Protein AF-A0A9D4QLU7-F1 (afdb_monomer)

Secondary structure (DSSP, 8-state):
--HHHHHHHTT--HHHHHHHHHTT--TTTTTT--HHHHHHHT---HHHHHHHHHHHHHHHH-TTTTSS-TTGGGG------HHHHHHHHHTT--HHHHHHHTTS-HHHHHHHHHHS-HHHHHHTT--

Solvent-accessible surface area (backbone atoms only — not comparable to full-atom values): 7749 Å² total; per-residue (Å²): 132,61,51,60,63,56,38,57,74,70,66,54,55,66,75,37,50,51,41,37,61,73,71,63,57,49,50,82,53,52,76,74,55,52,72,66,57,34,42,75,45,66,53,76,51,65,68,58,55,52,49,52,37,51,56,33,51,45,43,74,76,41,83,80,62,78,76,85,53,88,68,58,72,79,61,76,65,77,86,72,57,67,67,59,55,51,50,42,49,73,72,66,47,50,69,66,57,48,15,61,77,68,75,46,53,55,69,57,49,53,58,50,45,68,71,70,41,74,68,58,58,55,58,64,78,76,112

pLDDT: mean 77.99, std 15.37, range [42.88, 94.0]

Structure (mmCIF, N/CA/C/O backbone):
data_AF-A0A9D4QLU7-F1
#
_entry.id   AF-A0A9D4QLU7-F1
#
loop_
_atom_site.group_PDB
_atom_site.id
_atom_site.type_symbol
_atom_site.label_atom_id
_atom_site.label_alt_id
_atom_site.label_comp_id
_atom_site.label_asym_id
_atom_site.label_entity_id
_a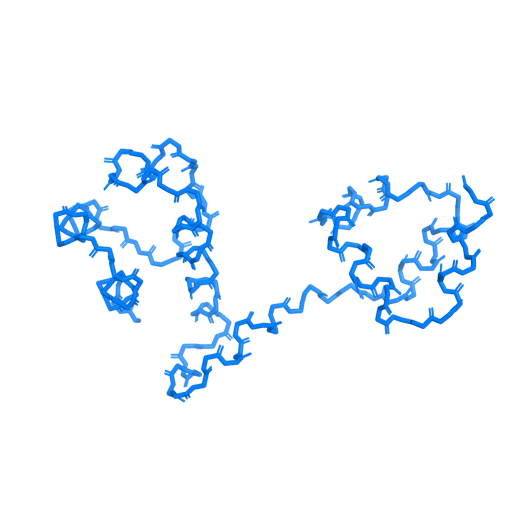tom_site.label_seq_id
_atom_site.pdbx_PDB_ins_code
_atom_site.Cartn_x
_atom_site.Cartn_y
_atom_site.Cartn_z
_atom_site.occupancy
_atom_site.B_iso_or_equiv
_atom_site.auth_seq_id
_atom_site.auth_comp_id
_atom_site.auth_asym_id
_atom_site.auth_atom_id
_atom_site.pdbx_PDB_model_num
ATOM 1 N N . MET A 1 1 ? -1.454 -9.807 13.477 1.00 59.53 1 MET A N 1
ATOM 2 C CA . MET A 1 1 ? -1.268 -8.443 14.002 1.00 59.53 1 MET A CA 1
ATOM 3 C C . MET A 1 1 ? -2.628 -7.798 13.971 1.00 59.53 1 MET A C 1
ATOM 5 O O . MET A 1 1 ? -3.316 -7.949 12.968 1.00 59.53 1 MET A O 1
ATOM 9 N N . ASP A 1 2 ? -3.029 -7.210 15.089 1.00 76.56 2 ASP A N 1
ATOM 10 C CA . ASP A 1 2 ? -4.326 -6.558 15.232 1.00 76.56 2 ASP A CA 1
ATOM 11 C C . ASP A 1 2 ? -4.357 -5.293 14.364 1.00 76.56 2 ASP A C 1
ATOM 13 O O . ASP A 1 2 ? -3.374 -4.544 14.360 1.00 76.56 2 ASP A O 1
ATOM 17 N N . MET A 1 3 ? -5.433 -5.072 13.602 1.00 87.62 3 MET A N 1
ATOM 18 C CA . MET A 1 3 ? -5.572 -3.842 12.807 1.00 87.62 3 MET A CA 1
ATOM 19 C C . MET A 1 3 ? -5.496 -2.608 13.691 1.00 87.62 3 MET A C 1
ATOM 21 O O . MET A 1 3 ? -4.927 -1.597 13.282 1.00 87.62 3 MET A O 1
ATOM 25 N N . ASP A 1 4 ? -5.976 -2.731 14.922 1.00 86.06 4 ASP A N 1
ATOM 26 C CA . ASP A 1 4 ? -5.912 -1.682 15.926 1.00 86.06 4 ASP A CA 1
ATOM 27 C C . ASP A 1 4 ? -4.477 -1.222 16.165 1.00 86.06 4 ASP A C 1
ATOM 29 O O . ASP A 1 4 ? -4.192 -0.032 16.119 1.00 86.06 4 ASP A O 1
ATOM 33 N N . LEU A 1 5 ? -3.535 -2.159 16.288 1.00 84.06 5 LEU A N 1
ATOM 34 C CA . LEU A 1 5 ? -2.137 -1.844 16.573 1.00 84.06 5 LEU A CA 1
ATOM 35 C C . LEU A 1 5 ? -1.442 -1.141 15.395 1.00 84.06 5 LEU A C 1
ATOM 37 O O . LEU A 1 5 ? -0.526 -0.340 15.594 1.00 84.06 5 LEU A O 1
ATOM 41 N N . ILE A 1 6 ? -1.861 -1.429 14.158 1.00 86.81 6 ILE A N 1
ATOM 42 C CA . ILE A 1 6 ? -1.388 -0.709 12.965 1.00 86.81 6 ILE A CA 1
ATOM 43 C C . ILE A 1 6 ? -1.953 0.718 12.965 1.00 86.81 6 ILE A C 1
ATOM 45 O O . ILE A 1 6 ? -1.213 1.674 12.728 1.00 86.81 6 ILE A O 1
ATOM 49 N N . LEU A 1 7 ? -3.246 0.871 13.250 1.00 89.38 7 LEU A N 1
ATOM 50 C CA . LEU A 1 7 ? -3.933 2.162 13.246 1.00 89.38 7 LEU A CA 1
ATOM 51 C C . LEU A 1 7 ? -3.452 3.081 14.383 1.00 89.38 7 LEU A C 1
ATOM 53 O O . LEU A 1 7 ? -3.172 4.254 14.131 1.00 89.38 7 LEU A O 1
ATOM 57 N N . GLU A 1 8 ? -3.258 2.545 15.590 1.00 87.50 8 GLU A N 1
ATOM 58 C CA . GLU A 1 8 ? -2.689 3.251 16.747 1.00 87.50 8 GLU A CA 1
ATOM 59 C C . GLU A 1 8 ? -1.292 3.801 16.433 1.00 87.50 8 GLU A C 1
ATOM 61 O O . GLU A 1 8 ? -1.001 4.971 16.682 1.00 87.50 8 GLU A O 1
ATOM 66 N N . ARG A 1 9 ? -0.425 2.991 15.809 1.00 83.44 9 ARG A N 1
ATOM 67 C CA . ARG A 1 9 ? 0.927 3.419 15.400 1.00 83.44 9 ARG A CA 1
ATOM 68 C C . ARG A 1 9 ? 0.918 4.525 14.356 1.00 83.44 9 ARG A C 1
ATOM 70 O O . ARG A 1 9 ? 1.826 5.354 14.332 1.00 83.44 9 ARG A O 1
ATOM 77 N N . LEU A 1 10 ? -0.078 4.519 13.478 1.00 86.62 10 LEU A N 1
ATOM 78 C CA . LEU A 1 10 ? -0.256 5.555 12.467 1.00 86.62 10 LEU A CA 1
ATOM 79 C C . LEU A 1 10 ? -0.890 6.832 13.034 1.00 86.62 10 LEU A C 1
ATOM 81 O O . LEU A 1 10 ? -1.003 7.810 12.296 1.00 86.62 10 LEU A O 1
ATOM 85 N N . GLY A 1 11 ? -1.254 6.845 14.321 1.00 86.38 11 GLY A N 1
ATOM 86 C CA . GLY A 1 11 ? -1.895 7.982 14.974 1.00 86.38 11 GLY A CA 1
ATOM 87 C C . GLY A 1 11 ? -3.304 8.238 14.446 1.00 86.38 11 GLY A C 1
ATOM 88 O O . GLY A 1 11 ? -3.743 9.385 14.407 1.00 86.38 11 GLY A O 1
ATOM 89 N N . VAL A 1 12 ? -3.988 7.190 13.980 1.00 90.19 12 VAL A N 1
ATOM 90 C CA . VAL A 1 12 ? -5.368 7.286 13.502 1.00 90.19 12 VAL A CA 1
ATOM 91 C C . VAL A 1 12 ? -6.299 7.499 14.698 1.00 90.19 12 VAL A C 1
ATOM 93 O O . VAL A 1 12 ? -6.116 6.898 15.753 1.00 90.19 12 VAL A O 1
ATOM 96 N N . GLU A 1 13 ? -7.300 8.363 14.539 1.00 91.19 13 GLU A N 1
ATOM 97 C CA . GLU A 1 13 ? -8.249 8.685 15.607 1.00 91.19 13 GLU A CA 1
ATOM 98 C C . GLU A 1 13 ? -9.029 7.448 16.089 1.00 91.19 13 GLU A C 1
ATOM 100 O O . GLU A 1 13 ? -9.509 6.650 15.283 1.00 91.19 13 GLU A O 1
ATOM 105 N N . GLU A 1 14 ? -9.260 7.335 17.401 1.00 91.31 14 GLU A N 1
ATOM 106 C CA . GLU A 1 14 ? -9.985 6.207 18.020 1.00 91.31 14 GLU A CA 1
ATOM 107 C C . GLU A 1 14 ? -11.376 5.973 17.400 1.00 91.31 14 GLU A C 1
ATOM 109 O O . GLU A 1 14 ? -11.832 4.840 17.238 1.00 91.31 14 GLU A O 1
ATOM 114 N N . GLY A 1 15 ? -12.056 7.049 16.986 1.00 91.50 15 GLY A N 1
ATOM 115 C CA . GLY A 1 15 ? -13.351 6.958 16.310 1.00 91.50 15 GLY A CA 1
ATOM 116 C C . GLY A 1 15 ? -13.287 6.205 14.977 1.00 91.50 15 GLY A C 1
ATOM 117 O O . GLY A 1 15 ? -14.240 5.508 14.625 1.00 91.50 15 GLY A O 1
ATOM 118 N N . VAL A 1 16 ? -12.163 6.312 14.267 1.00 92.31 16 VAL A N 1
ATOM 119 C CA . VAL A 1 16 ? -11.880 5.573 13.033 1.00 92.31 16 VAL A CA 1
ATOM 120 C C . VAL A 1 16 ? -11.483 4.136 13.364 1.00 92.31 16 VAL A C 1
ATOM 122 O O . VAL A 1 16 ? -12.039 3.219 12.764 1.00 92.31 16 VAL A O 1
ATOM 125 N N . ILE A 1 17 ? -10.629 3.909 14.369 1.00 93.00 17 ILE A N 1
ATOM 126 C CA . ILE A 1 17 ? -10.260 2.554 14.833 1.00 93.00 17 ILE A CA 1
ATOM 127 C C . ILE A 1 17 ? -11.513 1.731 15.151 1.00 93.00 17 ILE A C 1
ATOM 129 O O . ILE A 1 17 ? -11.681 0.608 14.672 1.00 93.00 17 ILE A O 1
ATOM 133 N N . ARG A 1 18 ? -12.474 2.328 15.864 1.00 93.25 18 ARG A N 1
ATOM 134 C CA . ARG A 1 18 ? -13.754 1.679 16.165 1.00 93.25 18 ARG A CA 1
ATOM 135 C C . ARG A 1 18 ? -14.540 1.282 14.912 1.00 93.25 18 ARG A C 1
ATOM 137 O O . ARG A 1 18 ? -15.161 0.223 14.923 1.00 93.25 18 ARG A O 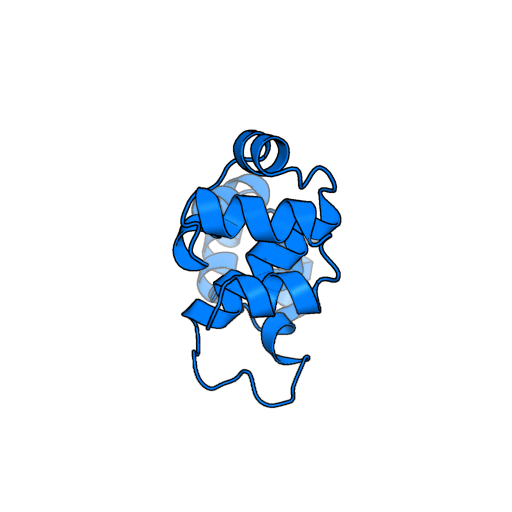1
ATOM 144 N N . ARG A 1 19 ? -14.518 2.082 13.838 1.00 93.00 19 ARG A N 1
ATOM 145 C CA . ARG A 1 19 ? -15.180 1.724 12.568 1.00 93.00 19 ARG A CA 1
ATOM 146 C C . ARG A 1 19 ? -14.493 0.544 11.893 1.00 93.00 19 ARG A C 1
ATOM 148 O O . ARG A 1 19 ? -15.178 -0.363 11.443 1.00 93.00 19 ARG A O 1
ATOM 155 N N . PHE A 1 20 ? -13.161 0.510 11.890 1.00 93.56 20 PHE A N 1
ATOM 156 C CA . PHE A 1 20 ? -12.411 -0.640 11.374 1.00 93.56 20 PHE A CA 1
ATOM 157 C C . PHE A 1 20 ? -12.761 -1.927 12.136 1.00 93.56 20 PHE A C 1
ATOM 159 O O . PHE A 1 20 ? -12.995 -2.955 11.502 1.00 93.56 20 PHE A O 1
ATOM 166 N N . ARG A 1 21 ? -12.895 -1.865 13.470 1.00 90.94 21 ARG A N 1
ATOM 167 C CA . ARG A 1 21 ? -13.378 -2.993 14.291 1.00 90.94 21 ARG A CA 1
ATOM 168 C C . ARG A 1 21 ? -14.810 -3.406 13.944 1.00 90.94 21 ARG A C 1
ATOM 170 O O . ARG A 1 21 ? -15.083 -4.593 13.786 1.00 90.94 21 ARG A O 1
ATOM 177 N N . GLN A 1 22 ? -15.725 -2.439 13.842 1.00 93.12 22 GLN A N 1
ATOM 178 C CA . GLN A 1 22 ? -17.145 -2.679 13.548 1.00 93.12 22 GLN A CA 1
ATOM 179 C C . GLN A 1 22 ? -17.340 -3.356 12.190 1.00 93.12 22 GLN A C 1
ATOM 181 O O . GLN A 1 22 ? -18.061 -4.348 12.097 1.00 93.12 22 GLN A O 1
ATOM 186 N N . GLU A 1 23 ? -16.634 -2.867 11.174 1.00 91.50 23 GLU A N 1
ATOM 187 C CA . GLU A 1 23 ? -16.649 -3.404 9.811 1.00 91.50 23 GLU A CA 1
ATOM 188 C C . GLU A 1 23 ? -15.746 -4.642 9.650 1.00 91.50 23 GLU A C 1
ATOM 190 O O . GLU A 1 23 ? -15.631 -5.197 8.559 1.00 91.50 23 GLU A O 1
ATOM 195 N N . LYS A 1 24 ? -15.104 -5.101 10.738 1.00 90.50 24 LYS A N 1
ATOM 196 C CA . LYS A 1 24 ? -14.194 -6.259 10.777 1.00 90.50 24 LYS A CA 1
ATOM 197 C C . LYS A 1 24 ? -13.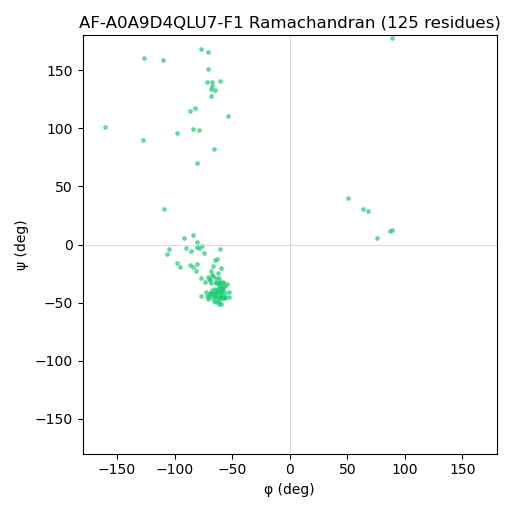116 -6.196 9.696 1.00 90.50 24 LYS A C 1
ATOM 199 O O . LYS A 1 24 ? -12.770 -7.205 9.081 1.00 90.50 24 LYS A O 1
ATOM 204 N N . ILE A 1 25 ? -12.589 -4.997 9.469 1.00 90.62 25 ILE A N 1
ATOM 205 C CA . ILE A 1 25 ? -11.537 -4.768 8.491 1.00 90.62 25 ILE A CA 1
ATOM 206 C C . ILE A 1 25 ? -10.266 -5.438 8.991 1.00 90.62 25 ILE A C 1
ATOM 208 O O . ILE A 1 25 ? -9.828 -5.207 10.116 1.00 90.62 25 ILE A O 1
ATOM 212 N N . THR A 1 26 ? -9.662 -6.255 8.141 1.00 89.06 26 THR A N 1
ATOM 213 C CA . THR A 1 26 ? -8.408 -6.952 8.416 1.00 89.06 26 THR A CA 1
ATOM 214 C C . THR A 1 26 ? -7.278 -6.380 7.554 1.00 89.06 26 THR A C 1
ATOM 216 O O . THR A 1 26 ? -7.537 -5.77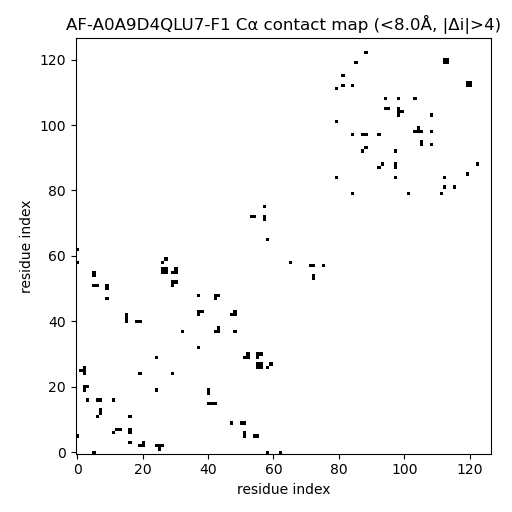0 6.511 1.00 89.06 26 THR A O 1
ATOM 219 N N . PRO A 1 27 ? -5.996 -6.554 7.931 1.00 87.38 27 PRO A N 1
ATOM 220 C CA . PRO A 1 27 ? -4.892 -5.936 7.191 1.00 87.38 27 PRO A CA 1
ATOM 221 C C . PRO A 1 27 ? -4.819 -6.418 5.737 1.00 87.38 27 PRO A C 1
ATOM 223 O O . PRO A 1 27 ? -4.369 -5.706 4.842 1.00 87.38 27 PRO A O 1
ATOM 226 N N . ASP A 1 28 ? -5.273 -7.641 5.477 1.00 82.62 28 ASP A N 1
ATOM 227 C CA . ASP A 1 28 ? -5.206 -8.272 4.170 1.00 82.62 28 ASP A CA 1
ATOM 228 C C . ASP A 1 28 ? -6.165 -7.644 3.143 1.00 82.62 28 ASP A C 1
ATOM 230 O O . ASP A 1 28 ? -5.820 -7.626 1.958 1.00 82.62 28 ASP A O 1
ATOM 234 N N . ILE A 1 29 ? -7.288 -7.053 3.568 1.00 88.19 29 ILE A N 1
ATOM 235 C CA . ILE A 1 29 ? -8.245 -6.409 2.653 1.00 88.19 29 ILE A CA 1
ATOM 236 C C . ILE A 1 29 ? -7.898 -4.947 2.338 1.00 88.19 29 ILE A C 1
ATOM 238 O O . ILE A 1 29 ? -8.328 -4.420 1.316 1.00 88.19 29 ILE A O 1
ATOM 242 N N . ILE A 1 30 ? -7.040 -4.305 3.137 1.00 90.69 30 ILE A N 1
ATOM 243 C CA . ILE A 1 30 ? -6.631 -2.893 2.982 1.00 90.69 30 ILE A CA 1
ATOM 244 C C . ILE A 1 30 ? -6.042 -2.591 1.602 1.00 90.69 30 ILE A C 1
ATOM 246 O O . ILE A 1 30 ? -6.236 -1.507 1.047 1.00 90.69 30 ILE A O 1
ATOM 250 N N . SER A 1 31 ? -5.316 -3.553 1.032 1.00 84.75 31 SER A N 1
ATOM 251 C CA . SER A 1 31 ? -4.728 -3.425 -0.306 1.00 84.75 31 SER A CA 1
ATOM 252 C C . SER A 1 31 ? -5.768 -3.410 -1.435 1.00 84.75 31 SER A C 1
ATOM 254 O O . SER A 1 31 ? -5.484 -2.881 -2.508 1.00 84.75 31 SER A O 1
ATOM 256 N N . LEU A 1 32 ? -6.963 -3.953 -1.181 1.00 87.06 32 LEU A N 1
ATOM 257 C CA . LEU A 1 32 ? -8.063 -4.080 -2.140 1.00 87.06 32 LEU A CA 1
ATOM 258 C C . LEU A 1 32 ? -9.066 -2.927 -2.041 1.00 87.06 32 LEU A C 1
ATOM 260 O O . LEU A 1 32 ? -9.815 -2.678 -2.981 1.00 87.06 32 LEU A O 1
ATOM 264 N N . MET A 1 33 ? -9.072 -2.216 -0.915 1.00 91.31 33 MET A N 1
ATOM 265 C CA . MET A 1 33 ? -9.991 -1.113 -0.663 1.00 91.31 33 MET A CA 1
ATOM 266 C C . MET A 1 33 ? -9.726 0.080 -1.579 1.00 91.31 33 MET A C 1
ATOM 268 O O . MET A 1 33 ? -8.583 0.507 -1.775 1.00 91.31 33 MET A O 1
ATOM 272 N N . SER A 1 34 ? -10.798 0.660 -2.103 1.00 91.12 34 SER A N 1
ATOM 273 C CA . SER A 1 34 ? -10.785 1.900 -2.869 1.00 91.12 34 SER A CA 1
ATOM 274 C C . SER A 1 34 ? -10.647 3.127 -1.957 1.00 91.12 34 SER A C 1
ATOM 276 O O . SER A 1 34 ? -10.798 3.050 -0.740 1.00 91.12 34 SER A O 1
ATOM 278 N N . LEU A 1 35 ? -10.384 4.301 -2.546 1.00 89.69 35 LEU A N 1
ATOM 279 C CA . LEU A 1 35 ? -10.403 5.569 -1.798 1.00 89.69 35 LEU A CA 1
ATOM 280 C C . LEU A 1 35 ? -11.780 5.864 -1.188 1.00 89.69 35 LEU A C 1
ATOM 282 O O . LEU A 1 35 ? -11.855 6.471 -0.125 1.00 89.69 35 LEU A O 1
ATOM 286 N N . TYR A 1 36 ? -12.854 5.443 -1.859 1.00 91.88 36 TYR A N 1
ATOM 287 C CA . TYR A 1 36 ? -14.212 5.616 -1.357 1.00 91.88 36 TYR A CA 1
ATOM 288 C C . TYR A 1 36 ? -14.422 4.827 -0.060 1.00 91.88 36 TYR A C 1
ATOM 290 O O . TYR A 1 36 ? -14.910 5.386 0.917 1.00 91.88 36 TYR A O 1
ATOM 298 N N . ASP A 1 37 ? -13.948 3.583 -0.014 1.00 92.44 37 ASP A N 1
ATOM 299 C CA . ASP A 1 37 ? -14.067 2.729 1.172 1.00 92.44 37 ASP A CA 1
ATOM 300 C C . ASP A 1 37 ? -13.318 3.331 2.373 1.00 92.44 37 ASP A C 1
ATOM 302 O O . ASP A 1 37 ? -13.837 3.359 3.489 1.00 92.44 37 ASP A O 1
ATOM 306 N N . PHE A 1 38 ? -12.127 3.900 2.146 1.00 94.00 38 PHE A N 1
ATOM 307 C CA . PHE A 1 38 ? -11.389 4.618 3.193 1.00 94.00 38 PHE A CA 1
ATOM 308 C C . PHE A 1 38 ? -12.137 5.852 3.697 1.00 94.00 38 PHE A C 1
ATOM 310 O O . PHE A 1 38 ? -12.193 6.069 4.908 1.00 94.00 38 PHE A O 1
ATOM 317 N N . ASN A 1 39 ? -12.768 6.615 2.802 1.00 91.56 39 ASN A N 1
ATOM 318 C CA . ASN A 1 39 ? -13.580 7.763 3.198 1.00 91.56 39 ASN A CA 1
ATOM 319 C C . ASN A 1 39 ? -14.791 7.334 4.046 1.00 91.56 39 ASN A C 1
ATOM 321 O O . ASN A 1 39 ? -15.107 7.988 5.040 1.00 91.56 39 ASN A O 1
ATOM 325 N N . CYS A 1 40 ? -15.442 6.214 3.711 1.00 91.94 40 CYS A N 1
ATOM 326 C CA . CYS A 1 40 ? -16.532 5.648 4.516 1.00 91.94 40 CYS A CA 1
ATOM 327 C C . CYS A 1 40 ? -16.061 5.265 5.930 1.00 91.94 40 CYS A C 1
ATOM 329 O O . CYS A 1 40 ? -16.752 5.529 6.922 1.00 91.94 40 CYS A O 1
ATOM 331 N N . LEU A 1 41 ? -14.843 4.734 6.044 1.00 92.19 41 LEU A N 1
ATOM 332 C CA . LEU A 1 41 ? -14.208 4.453 7.331 1.00 92.19 41 LEU A CA 1
ATOM 333 C C . LEU A 1 41 ? -13.691 5.707 8.056 1.00 92.19 41 LEU A C 1
ATOM 335 O O . LEU A 1 41 ? -13.318 5.615 9.221 1.00 92.19 41 LEU A O 1
ATOM 339 N N . GLY A 1 42 ? -13.715 6.882 7.423 1.00 92.31 42 GLY A N 1
ATOM 340 C CA . GLY A 1 42 ? -13.273 8.150 8.011 1.00 92.31 42 GLY A CA 1
ATOM 341 C C . GLY A 1 42 ? -11.787 8.464 7.815 1.00 92.31 42 GLY A C 1
ATOM 342 O O . GLY A 1 42 ? -11.276 9.386 8.445 1.00 92.31 42 GLY A O 1
ATOM 343 N N . VAL A 1 43 ? -11.085 7.740 6.939 1.00 91.94 43 VAL A N 1
ATOM 344 C CA . VAL A 1 43 ? -9.700 8.039 6.550 1.00 91.94 43 VAL A CA 1
ATOM 345 C C . VAL A 1 43 ? -9.709 8.801 5.228 1.00 91.94 43 VAL A C 1
ATOM 347 O O . VAL A 1 43 ? -9.733 8.205 4.157 1.00 91.94 43 VAL A O 1
ATOM 350 N N . ASN A 1 44 ? -9.652 10.130 5.306 1.00 90.81 44 ASN A N 1
ATOM 351 C CA . ASN A 1 44 ? -9.747 10.996 4.122 1.00 90.81 44 ASN A CA 1
ATOM 352 C C . ASN A 1 44 ? -8.377 11.468 3.600 1.00 90.81 44 ASN A C 1
ATOM 354 O O . ASN A 1 44 ? -8.258 11.958 2.475 1.00 90.81 44 ASN A O 1
ATOM 358 N N . ASP A 1 45 ? -7.324 11.342 4.412 1.00 90.62 45 ASP A N 1
ATOM 359 C CA . ASP A 1 45 ? -5.977 11.760 4.035 1.00 90.62 45 ASP A CA 1
ATOM 360 C C . ASP A 1 45 ? -5.271 10.685 3.196 1.00 90.62 45 ASP A C 1
ATOM 362 O O . ASP A 1 45 ? -4.965 9.586 3.664 1.00 90.62 45 ASP A O 1
ATOM 366 N N . LYS A 1 46 ? -4.935 11.038 1.949 1.00 88.56 46 LYS A N 1
ATOM 367 C CA . LYS A 1 46 ? -4.226 10.152 1.013 1.00 88.56 46 LYS A CA 1
ATOM 368 C C . LYS A 1 46 ? -2.882 9.674 1.561 1.00 88.56 46 LYS A C 1
ATOM 370 O O . LYS A 1 46 ? -2.477 8.549 1.263 1.00 88.56 46 LYS A O 1
ATOM 375 N N . THR A 1 47 ? -2.192 10.500 2.348 1.00 88.06 47 THR A N 1
ATOM 376 C CA . THR A 1 47 ? -0.894 10.130 2.930 1.00 88.06 47 THR A CA 1
ATOM 377 C C . THR A 1 47 ? -1.069 9.001 3.940 1.00 88.06 47 THR A C 1
ATOM 379 O O . THR A 1 47 ? -0.349 8.003 3.889 1.00 88.06 47 THR A O 1
ATOM 382 N N . THR A 1 48 ? -2.066 9.122 4.811 1.00 87.75 48 THR A N 1
ATOM 383 C CA . THR A 1 48 ? -2.453 8.115 5.801 1.00 87.75 48 THR A CA 1
ATOM 384 C C . THR A 1 48 ? -2.923 6.828 5.131 1.00 87.75 48 THR A C 1
ATOM 386 O O . THR A 1 48 ? -2.434 5.759 5.487 1.00 87.75 48 THR A O 1
ATOM 389 N N . ILE A 1 49 ? -3.763 6.915 4.091 1.00 91.75 49 ILE A N 1
ATOM 390 C CA . ILE A 1 49 ? -4.195 5.745 3.303 1.00 91.75 49 ILE A CA 1
ATOM 391 C C . ILE A 1 49 ? -2.985 4.994 2.735 1.00 91.75 49 ILE A C 1
ATOM 393 O O . ILE A 1 49 ? -2.901 3.768 2.824 1.00 91.75 49 ILE A O 1
ATOM 397 N N . MET A 1 50 ? -2.022 5.717 2.158 1.00 89.19 50 MET A N 1
ATOM 398 C CA . MET A 1 50 ? -0.839 5.088 1.575 1.00 89.19 50 MET A CA 1
ATOM 399 C C . MET A 1 50 ? 0.057 4.450 2.642 1.00 89.19 50 MET A C 1
ATOM 401 O O . MET A 1 50 ? 0.533 3.333 2.441 1.00 89.19 50 MET A O 1
ATOM 405 N N . LYS A 1 51 ? 0.258 5.116 3.787 1.00 88.56 51 LYS A N 1
ATOM 406 C CA . LYS A 1 51 ? 0.995 4.545 4.926 1.00 88.56 51 LYS A CA 1
ATOM 407 C C . LYS A 1 51 ? 0.331 3.267 5.432 1.00 88.56 51 LYS A C 1
ATOM 409 O O . LYS A 1 51 ? 1.011 2.260 5.583 1.00 88.56 51 LYS A O 1
ATOM 414 N N . LEU A 1 52 ? -0.991 3.286 5.602 1.00 90.00 52 LEU A N 1
ATOM 415 C CA . LEU A 1 52 ? -1.772 2.133 6.042 1.00 90.00 52 LEU A CA 1
ATOM 416 C C . LEU A 1 52 ? -1.625 0.951 5.080 1.00 90.00 52 LEU A C 1
ATOM 418 O O . LEU A 1 52 ? -1.362 -0.169 5.515 1.00 90.00 52 LEU A O 1
ATOM 422 N N . ARG A 1 53 ? -1.702 1.202 3.768 1.00 89.44 53 ARG A N 1
ATOM 423 C CA . ARG A 1 53 ? -1.456 0.177 2.742 1.00 89.44 53 ARG A CA 1
ATOM 424 C C . ARG A 1 53 ? -0.049 -0.405 2.831 1.00 89.44 53 ARG A C 1
ATOM 426 O O . ARG A 1 53 ? 0.102 -1.619 2.738 1.00 89.44 53 ARG A O 1
ATOM 433 N N . VAL A 1 54 ? 0.970 0.432 3.012 1.00 84.56 54 VAL A N 1
ATOM 434 C CA . VAL A 1 54 ? 2.361 -0.031 3.127 1.00 84.56 54 VAL A CA 1
ATOM 435 C C . VAL A 1 54 ? 2.549 -0.894 4.374 1.00 84.56 54 VAL A C 1
ATOM 437 O O . VAL A 1 54 ? 3.047 -2.008 4.245 1.00 84.56 54 VAL A O 1
ATOM 440 N N . GLU A 1 55 ? 2.102 -0.433 5.544 1.00 83.56 55 GLU A N 1
ATOM 441 C CA . GLU A 1 55 ? 2.192 -1.191 6.803 1.00 83.56 55 GLU A CA 1
ATOM 442 C C . GLU A 1 55 ? 1.484 -2.552 6.691 1.00 83.56 55 GLU A C 1
ATOM 444 O O . GLU A 1 55 ? 2.054 -3.592 7.026 1.00 83.56 55 GLU A O 1
ATOM 449 N N . CYS A 1 56 ? 0.278 -2.580 6.115 1.00 84.50 56 CYS A N 1
ATOM 450 C CA . CYS A 1 56 ? -0.490 -3.816 5.949 1.00 84.50 56 CYS A CA 1
ATOM 451 C C . CYS A 1 56 ? 0.139 -4.793 4.935 1.00 84.50 56 CYS A C 1
ATOM 453 O O . CYS A 1 56 ? 0.060 -6.011 5.109 1.00 84.50 56 CYS A O 1
ATOM 455 N N . VAL A 1 57 ? 0.800 -4.293 3.886 1.00 78.56 57 VAL A N 1
ATOM 456 C CA . VAL A 1 57 ? 1.546 -5.137 2.934 1.00 78.56 57 VAL A CA 1
ATOM 457 C C . VAL A 1 57 ? 2.832 -5.675 3.563 1.00 78.56 57 VAL A C 1
ATOM 459 O O . VAL A 1 57 ? 3.149 -6.851 3.386 1.00 78.56 57 VAL A O 1
ATOM 462 N N . CYS A 1 58 ? 3.555 -4.856 4.332 1.00 71.69 58 CYS A N 1
ATOM 463 C CA . CYS A 1 58 ? 4.739 -5.301 5.068 1.00 71.69 58 CYS A CA 1
ATOM 464 C C . CYS A 1 58 ? 4.407 -6.444 6.038 1.00 71.69 58 CYS A C 1
ATOM 466 O O . CYS A 1 58 ? 5.181 -7.398 6.142 1.00 71.69 58 CYS A O 1
ATOM 468 N N . TYR A 1 59 ? 3.226 -6.399 6.663 1.00 66.69 59 TYR A N 1
ATOM 469 C CA . TYR A 1 59 ? 2.732 -7.481 7.509 1.00 66.69 59 TYR A CA 1
ATOM 470 C C . TYR A 1 59 ? 2.581 -8.815 6.755 1.00 66.69 59 TYR A C 1
ATOM 472 O O . TYR A 1 59 ? 3.025 -9.850 7.255 1.00 66.69 59 TYR A O 1
ATOM 480 N N . ARG A 1 60 ? 2.016 -8.806 5.536 1.00 61.06 60 ARG A N 1
ATOM 481 C CA . ARG A 1 60 ? 1.871 -10.025 4.713 1.00 61.06 60 ARG A CA 1
ATOM 482 C C . ARG A 1 60 ? 3.219 -10.672 4.375 1.00 61.06 60 ARG A C 1
ATOM 484 O O . ARG A 1 60 ? 3.298 -11.894 4.304 1.00 61.06 60 ARG A O 1
ATOM 491 N N . SER A 1 61 ? 4.264 -9.871 4.173 1.00 57.97 61 SER A N 1
ATOM 492 C CA . SER A 1 61 ? 5.581 -10.368 3.753 1.00 57.97 61 SER A CA 1
ATOM 493 C C . SER A 1 61 ? 6.388 -11.016 4.881 1.00 57.97 61 SER A C 1
ATOM 495 O O . SER A 1 61 ? 7.202 -11.894 4.607 1.00 57.97 61 SER A O 1
ATOM 497 N N . ASN A 1 62 ? 6.203 -10.603 6.141 1.00 54.91 62 ASN A N 1
ATOM 498 C CA . ASN A 1 62 ? 6.806 -11.284 7.289 1.00 54.91 62 ASN A CA 1
ATOM 499 C C . ASN A 1 62 ? 6.079 -10.925 8.604 1.00 54.91 62 ASN A C 1
ATOM 501 O O . ASN A 1 62 ? 6.383 -9.888 9.204 1.00 54.91 62 ASN A O 1
ATOM 505 N N . PRO A 1 63 ? 5.200 -11.806 9.115 1.00 52.66 63 PRO A N 1
ATOM 5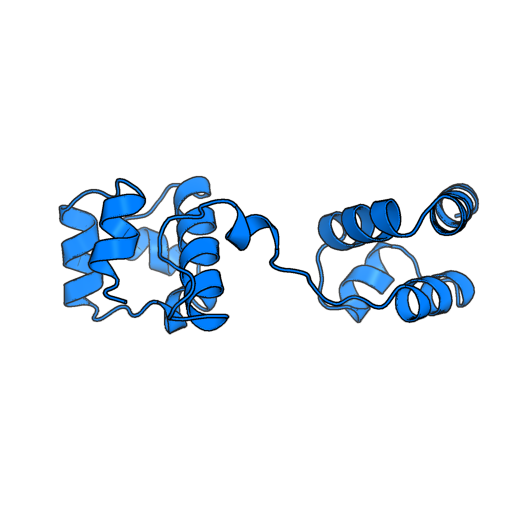06 C CA . PRO A 1 63 ? 4.460 -11.580 10.359 1.00 52.66 63 PRO A CA 1
ATOM 507 C C . PRO A 1 63 ? 5.346 -11.383 11.604 1.00 52.66 63 PRO A C 1
ATOM 509 O O . PRO A 1 63 ? 4.885 -10.815 12.590 1.00 52.66 63 PRO A O 1
ATOM 512 N N . TRP A 1 64 ? 6.609 -11.830 11.558 1.00 47.72 64 TRP A N 1
ATOM 513 C CA . TRP A 1 64 ? 7.561 -11.836 12.677 1.00 47.72 64 TRP A CA 1
ATOM 514 C C . TRP A 1 64 ? 8.639 -10.740 12.583 1.00 47.72 64 TRP A C 1
ATOM 516 O O . TRP A 1 64 ? 9.443 -10.585 13.499 1.00 47.72 64 TRP A O 1
ATOM 526 N N . ALA A 1 65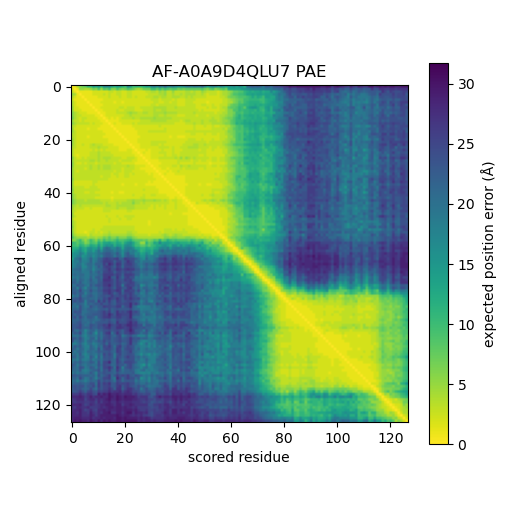 ? 8.676 -9.954 11.500 1.00 49.34 65 ALA A N 1
ATOM 527 C CA . ALA A 1 65 ? 9.694 -8.914 11.289 1.00 49.34 65 ALA A CA 1
ATOM 528 C C . ALA A 1 65 ? 9.430 -7.593 12.037 1.00 49.34 65 ALA A C 1
ATOM 530 O O . ALA A 1 65 ? 10.242 -6.676 11.945 1.00 49.34 65 ALA A O 1
ATOM 531 N N . HIS A 1 66 ? 8.313 -7.471 12.758 1.00 50.38 66 HIS A N 1
ATOM 532 C CA . HIS A 1 66 ? 7.844 -6.197 13.319 1.00 50.38 66 HIS A CA 1
ATOM 533 C C . HIS A 1 66 ? 8.465 -5.794 14.666 1.00 50.38 66 HIS A C 1
ATOM 535 O O . HIS A 1 66 ? 8.046 -4.792 15.255 1.00 50.38 66 HIS A O 1
ATOM 541 N N . ASN A 1 67 ? 9.481 -6.521 15.135 1.00 42.88 67 ASN A N 1
ATOM 542 C CA . ASN A 1 67 ? 10.252 -6.136 16.311 1.00 42.88 67 ASN A CA 1
ATOM 543 C C . ASN A 1 67 ? 11.354 -5.143 15.896 1.00 42.88 67 ASN A C 1
ATOM 545 O O . ASN A 1 67 ? 12.411 -5.525 15.404 1.00 42.88 67 ASN A O 1
ATOM 549 N N . ASN A 1 68 ? 11.077 -3.857 16.122 1.00 42.94 68 ASN A N 1
ATOM 550 C CA . ASN A 1 68 ? 12.033 -2.749 16.272 1.00 42.94 68 ASN A CA 1
ATOM 551 C C . ASN A 1 68 ? 12.745 -2.144 15.054 1.00 42.94 68 ASN A C 1
ATOM 553 O O . ASN A 1 68 ? 13.542 -1.234 15.264 1.00 42.94 68 ASN A O 1
ATOM 557 N N . ASP A 1 69 ? 12.448 -2.524 13.809 1.00 43.41 69 ASP A N 1
ATOM 558 C CA . ASP A 1 69 ? 13.166 -1.935 12.667 1.00 43.41 69 ASP A CA 1
ATOM 559 C C . ASP A 1 69 ? 12.227 -1.352 11.597 1.00 43.41 69 ASP A C 1
ATOM 561 O O . ASP A 1 69 ? 11.819 -2.010 10.636 1.00 43.41 69 ASP A O 1
ATOM 565 N N . SER A 1 70 ? 11.899 -0.064 11.755 1.00 45.69 70 SER A N 1
ATOM 566 C CA . SER A 1 70 ? 11.124 0.763 10.807 1.00 45.69 70 SER A CA 1
ATOM 567 C C . SER A 1 70 ? 11.778 0.895 9.421 1.00 45.69 70 SER A C 1
ATOM 569 O O . SER A 1 70 ? 11.211 1.474 8.493 1.00 45.69 70 SER A O 1
ATOM 571 N N . THR A 1 71 ? 12.974 0.336 9.238 1.00 47.06 71 THR A N 1
ATOM 572 C CA . THR A 1 71 ? 13.718 0.356 7.979 1.00 47.06 71 THR A CA 1
ATOM 573 C C . THR A 1 71 ? 13.253 -0.695 6.968 1.00 47.06 71 THR A C 1
ATOM 575 O O . THR A 1 71 ? 13.543 -0.550 5.778 1.00 47.06 71 THR A O 1
ATOM 578 N N . ARG A 1 72 ? 12.501 -1.733 7.367 1.00 47.16 72 ARG A N 1
ATOM 579 C CA . ARG A 1 72 ? 12.210 -2.865 6.463 1.00 47.16 72 ARG A CA 1
ATOM 580 C C . ARG A 1 72 ? 11.063 -2.641 5.472 1.00 47.16 72 ARG A C 1
ATOM 582 O O . ARG A 1 72 ? 11.125 -3.210 4.383 1.00 47.16 72 ARG A O 1
ATOM 589 N N . CYS A 1 73 ? 10.118 -1.729 5.728 1.00 46.44 73 CYS A N 1
ATOM 590 C CA . CYS A 1 73 ? 9.132 -1.332 4.706 1.00 46.44 73 CYS A CA 1
ATOM 591 C C . CYS A 1 73 ? 9.756 -0.591 3.508 1.00 46.44 73 CYS A C 1
ATOM 593 O O . CYS A 1 73 ? 9.173 -0.577 2.423 1.00 46.44 73 CYS A O 1
ATOM 595 N N . ARG A 1 74 ? 10.982 -0.047 3.631 1.00 46.19 74 ARG A N 1
ATOM 596 C CA . ARG A 1 74 ? 11.720 0.490 2.466 1.00 46.19 74 ARG A CA 1
ATOM 597 C C . ARG A 1 74 ? 12.090 -0.589 1.441 1.00 46.19 74 ARG A C 1
ATOM 599 O O . ARG A 1 74 ? 12.468 -0.249 0.324 1.00 46.19 74 ARG A O 1
ATOM 606 N N . ASN A 1 75 ? 11.982 -1.868 1.801 1.00 46.03 75 ASN A N 1
ATOM 607 C CA . ASN A 1 75 ? 12.392 -3.007 0.988 1.00 46.03 75 ASN A CA 1
ATOM 608 C C . ASN A 1 75 ? 11.208 -3.820 0.435 1.00 46.03 75 ASN A C 1
ATOM 610 O O . ASN A 1 75 ? 11.380 -5.007 0.165 1.00 46.03 75 ASN A O 1
ATOM 614 N N . ILE A 1 76 ? 10.039 -3.211 0.170 1.00 49.09 76 ILE A N 1
ATOM 615 C CA . ILE A 1 76 ? 9.115 -3.780 -0.832 1.00 49.09 76 ILE A CA 1
ATOM 616 C C . ILE A 1 76 ? 9.826 -3.686 -2.189 1.00 49.09 76 ILE A C 1
ATOM 618 O O . ILE A 1 76 ? 9.702 -2.725 -2.954 1.00 49.09 76 ILE A O 1
ATOM 622 N N . ARG A 1 77 ? 10.692 -4.664 -2.444 1.00 51.44 77 ARG A N 1
ATOM 623 C CA . ARG A 1 77 ? 11.411 -4.818 -3.695 1.00 51.44 77 ARG A CA 1
ATOM 624 C C . ARG A 1 77 ? 10.415 -5.446 -4.652 1.00 51.44 77 ARG A C 1
ATOM 626 O O . ARG A 1 77 ? 10.236 -6.653 -4.639 1.00 51.44 77 ARG A O 1
ATOM 633 N N . PHE A 1 78 ? 9.791 -4.630 -5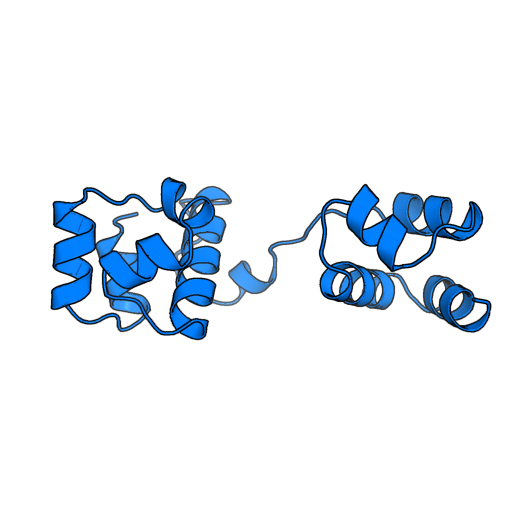.499 1.00 56.22 78 PHE A N 1
ATOM 634 C CA . PHE A 1 78 ? 9.304 -5.153 -6.772 1.00 56.22 78 PHE A CA 1
ATOM 635 C C . PHE A 1 78 ? 10.509 -5.816 -7.437 1.00 56.22 78 PHE A C 1
ATOM 637 O O . PHE A 1 78 ? 11.506 -5.143 -7.734 1.00 56.22 78 PHE A O 1
ATOM 644 N N . GLU A 1 79 ? 10.482 -7.137 -7.533 1.00 66.19 79 GLU A N 1
ATOM 645 C CA . GLU A 1 79 ? 11.583 -7.927 -8.066 1.00 66.19 79 GLU A CA 1
ATOM 646 C C . GLU A 1 79 ? 11.512 -7.872 -9.593 1.00 66.19 79 GLU A C 1
ATOM 648 O O . GLU A 1 79 ? 11.118 -8.803 -10.280 1.00 66.19 79 GLU A O 1
ATOM 653 N N . ILE A 1 80 ? 11.811 -6.691 -10.131 1.00 72.75 80 ILE A N 1
ATOM 654 C CA . ILE A 1 80 ? 11.889 -6.475 -11.570 1.00 72.75 80 ILE A CA 1
ATOM 655 C C . ILE A 1 80 ? 13.305 -6.841 -11.993 1.00 72.75 80 ILE A C 1
ATOM 657 O O . ILE A 1 80 ? 14.259 -6.182 -11.576 1.00 72.75 80 ILE A O 1
ATOM 661 N N . SER A 1 81 ? 13.444 -7.887 -12.804 1.00 79.25 81 SER A N 1
ATOM 662 C CA . SER A 1 81 ? 14.735 -8.293 -13.359 1.00 79.25 81 SER A CA 1
ATOM 663 C C . SER A 1 81 ? 15.285 -7.218 -14.302 1.00 79.25 81 SER A C 1
ATOM 665 O O . SER A 1 81 ? 14.574 -6.744 -15.193 1.00 79.25 81 SER A O 1
ATOM 667 N N . SER A 1 82 ? 16.565 -6.861 -14.149 1.00 79.75 82 SER A N 1
ATOM 668 C CA . SER A 1 82 ? 17.252 -5.926 -15.052 1.00 79.75 82 SER A CA 1
ATOM 669 C C . SER A 1 82 ? 17.243 -6.418 -16.499 1.00 79.75 82 SER A C 1
ATOM 671 O O . SER A 1 82 ? 17.036 -5.627 -17.415 1.00 79.75 82 SER A O 1
ATOM 673 N N . ILE A 1 83 ? 17.376 -7.733 -16.699 1.00 82.00 83 ILE A N 1
ATOM 674 C CA . ILE A 1 83 ? 17.360 -8.382 -18.016 1.00 82.00 83 ILE A CA 1
ATOM 675 C C . ILE A 1 83 ? 16.023 -8.140 -18.720 1.00 82.00 83 ILE A C 1
ATOM 677 O O . ILE A 1 83 ? 15.987 -7.887 -19.923 1.00 82.00 83 ILE A O 1
ATOM 681 N N . MET A 1 84 ? 14.917 -8.187 -17.976 1.00 83.44 84 MET A N 1
ATOM 682 C CA . MET A 1 84 ? 13.582 -7.990 -18.538 1.00 83.44 84 MET A CA 1
ATOM 683 C C . MET A 1 84 ? 13.379 -6.541 -18.991 1.00 83.44 84 MET A C 1
ATOM 685 O O . MET A 1 84 ? 12.897 -6.307 -20.096 1.00 83.44 84 MET A O 1
ATOM 689 N N . ILE A 1 85 ? 13.837 -5.577 -18.185 1.00 85.19 85 ILE A N 1
ATOM 690 C CA . ILE A 1 85 ? 13.846 -4.156 -18.554 1.00 85.19 85 ILE A CA 1
ATOM 691 C C . ILE A 1 85 ? 14.695 -3.943 -19.815 1.00 85.19 85 ILE A C 1
ATOM 693 O O . ILE A 1 85 ? 14.222 -3.357 -20.785 1.00 85.19 85 ILE A O 1
ATOM 697 N N . GLU A 1 86 ? 15.930 -4.450 -19.841 1.00 85.19 86 GLU A N 1
ATOM 698 C CA . GLU A 1 86 ? 16.824 -4.308 -20.997 1.00 85.19 86 GLU A CA 1
ATOM 699 C C . GLU A 1 86 ? 16.244 -4.915 -22.274 1.00 85.19 86 GLU A C 1
ATOM 701 O O . GLU A 1 86 ? 16.384 -4.331 -23.346 1.00 85.19 86 GLU A O 1
ATOM 706 N N . THR A 1 87 ? 15.594 -6.074 -22.166 1.00 87.38 87 THR A N 1
ATOM 707 C CA . THR A 1 87 ? 14.994 -6.770 -23.309 1.00 87.38 87 THR A CA 1
ATOM 708 C C . THR A 1 87 ? 13.857 -5.950 -23.911 1.00 87.38 87 THR A C 1
ATOM 710 O O . THR A 1 87 ? 13.813 -5.779 -25.127 1.00 87.38 87 THR A O 1
ATOM 713 N N . LEU A 1 88 ? 12.987 -5.377 -23.074 1.00 86.94 88 LEU A N 1
ATOM 714 C CA . LEU A 1 88 ? 11.872 -4.538 -23.524 1.00 86.94 88 LEU A CA 1
ATOM 715 C C . LEU A 1 88 ? 12.368 -3.2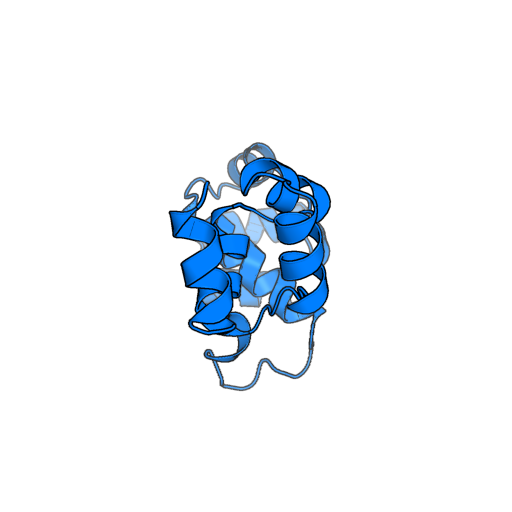46 -24.190 1.00 86.94 88 LEU A C 1
ATOM 717 O O . LEU A 1 88 ? 11.913 -2.906 -25.282 1.00 86.94 88 LEU A O 1
ATOM 721 N N . PHE A 1 89 ? 13.372 -2.575 -23.617 1.00 85.00 89 PHE A N 1
ATOM 722 C CA . PHE A 1 89 ? 13.955 -1.386 -24.251 1.00 85.00 89 PHE A CA 1
ATOM 723 C C . PHE A 1 89 ? 14.710 -1.709 -25.546 1.00 85.00 89 PHE A C 1
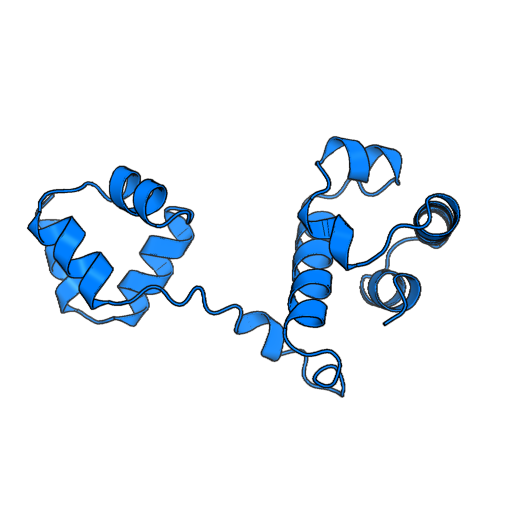ATOM 725 O O . PHE A 1 89 ? 14.599 -0.958 -26.513 1.00 85.00 89 PHE A O 1
ATOM 732 N N . LYS A 1 90 ? 15.446 -2.829 -25.612 1.00 84.19 90 LYS A N 1
ATOM 733 C CA . LYS A 1 90 ? 16.091 -3.290 -26.858 1.00 84.19 90 LYS A CA 1
ATOM 734 C C . LYS A 1 90 ? 15.068 -3.638 -27.939 1.00 84.19 90 LYS A C 1
ATOM 736 O O . LYS A 1 90 ? 15.350 -3.433 -29.114 1.00 84.19 90 LYS A O 1
ATOM 741 N N . ALA A 1 91 ? 13.892 -4.120 -27.545 1.00 86.38 91 ALA A N 1
ATOM 742 C CA . ALA A 1 91 ? 12.766 -4.365 -28.439 1.00 86.38 91 ALA A CA 1
ATOM 743 C C . ALA A 1 91 ? 12.016 -3.080 -28.856 1.00 86.38 91 ALA A C 1
ATOM 745 O O . ALA A 1 91 ? 11.077 -3.162 -29.642 1.00 86.38 91 ALA A O 1
ATOM 746 N N . GLY A 1 92 ? 12.424 -1.901 -28.368 1.00 85.38 92 GLY A N 1
ATOM 747 C CA . GLY A 1 92 ? 11.857 -0.608 -28.762 1.00 85.38 92 GLY A CA 1
ATOM 748 C C . GLY A 1 92 ? 10.626 -0.168 -27.965 1.00 85.38 92 GLY A C 1
ATOM 749 O O . GLY A 1 92 ? 9.978 0.799 -28.354 1.00 85.38 92 GLY A O 1
ATOM 750 N N . TYR A 1 93 ? 10.296 -0.837 -26.854 1.00 86.31 93 TYR A N 1
ATOM 751 C CA . TYR A 1 93 ? 9.174 -0.432 -26.005 1.00 86.31 93 TYR A CA 1
ATOM 752 C C . TYR A 1 93 ? 9.461 0.903 -25.311 1.00 86.31 93 TYR A C 1
ATOM 754 O O . TYR A 1 93 ? 10.569 1.150 -24.823 1.00 86.31 93 TYR A O 1
ATOM 762 N N . SER A 1 94 ? 8.439 1.758 -25.222 1.00 87.75 94 SER A N 1
ATOM 763 C CA . SER A 1 94 ? 8.530 2.995 -24.449 1.00 87.75 94 SER A CA 1
ATOM 764 C C . SER A 1 94 ? 8.542 2.706 -22.942 1.00 87.75 94 SER A C 1
ATOM 766 O O . SER A 1 94 ? 8.188 1.612 -22.487 1.00 87.75 94 SER A O 1
ATOM 768 N N . VAL A 1 95 ? 8.916 3.704 -22.133 1.00 85.69 95 VAL A N 1
ATOM 769 C CA . VAL A 1 95 ? 8.835 3.615 -20.662 1.00 85.69 95 VAL A CA 1
ATOM 770 C C . VAL A 1 95 ? 7.406 3.286 -20.220 1.00 85.69 95 VAL A C 1
ATOM 772 O O . VAL A 1 95 ? 7.209 2.435 -19.352 1.00 85.69 95 VAL A O 1
ATOM 775 N N . LYS A 1 96 ? 6.413 3.922 -20.852 1.00 87.88 96 LYS A N 1
ATOM 776 C CA . LYS A 1 96 ? 4.994 3.716 -20.566 1.00 87.88 96 LYS A CA 1
ATOM 777 C C . LYS A 1 96 ? 4.584 2.274 -20.839 1.00 87.88 96 LYS A C 1
ATOM 779 O O . LYS A 1 96 ? 4.063 1.617 -19.940 1.00 87.88 96 LYS A O 1
ATOM 784 N N . ASP A 1 97 ? 4.895 1.752 -22.022 1.00 87.50 97 ASP A N 1
ATOM 785 C CA . ASP A 1 97 ? 4.531 0.381 -22.400 1.00 87.50 97 ASP A CA 1
ATOM 786 C C . ASP A 1 97 ? 5.245 -0.650 -21.524 1.00 87.50 97 ASP A C 1
ATOM 788 O O . ASP A 1 97 ? 4.647 -1.631 -21.092 1.00 87.50 97 ASP A O 1
ATOM 792 N N . THR A 1 98 ? 6.508 -0.387 -21.186 1.00 87.31 98 THR A N 1
ATOM 793 C CA . THR A 1 98 ? 7.297 -1.224 -20.275 1.00 87.31 98 THR A CA 1
ATOM 794 C C . THR A 1 98 ? 6.691 -1.235 -18.870 1.00 87.31 98 THR A C 1
ATOM 796 O O . THR A 1 98 ? 6.605 -2.287 -18.241 1.00 87.31 98 THR A O 1
ATOM 799 N N . SER A 1 99 ? 6.231 -0.083 -18.372 1.00 87.25 99 SER A N 1
ATOM 800 C CA . SER A 1 99 ? 5.582 0.017 -17.060 1.00 87.25 99 SER A CA 1
ATOM 801 C C . SER A 1 99 ? 4.271 -0.775 -17.011 1.00 87.25 99 SER A C 1
ATOM 803 O O . SER A 1 99 ? 4.036 -1.520 -16.059 1.00 87.25 99 SER A O 1
ATOM 805 N N . ILE A 1 100 ? 3.483 -0.711 -18.089 1.00 85.94 100 ILE A N 1
ATOM 806 C CA . ILE A 1 100 ? 2.241 -1.472 -18.247 1.00 85.94 100 ILE A CA 1
ATOM 807 C C . ILE A 1 100 ? 2.548 -2.972 -18.312 1.00 85.94 100 ILE A C 1
ATOM 809 O O . ILE A 1 100 ? 1.950 -3.746 -17.568 1.00 85.94 100 ILE A O 1
ATOM 813 N N . ALA A 1 101 ? 3.515 -3.380 -19.140 1.00 85.25 101 ALA A N 1
ATOM 814 C CA . ALA A 1 101 ? 3.908 -4.779 -19.311 1.00 85.25 101 ALA A CA 1
ATOM 815 C C . ALA A 1 101 ? 4.426 -5.419 -18.012 1.00 85.25 101 ALA A C 1
ATOM 817 O O . ALA A 1 101 ? 4.216 -6.605 -17.775 1.00 85.25 101 ALA A O 1
ATOM 818 N N . LEU A 1 102 ? 5.086 -4.632 -17.160 1.00 83.19 102 LEU A N 1
ATOM 819 C CA . LEU A 1 102 ? 5.616 -5.079 -15.871 1.00 83.19 102 LEU A CA 1
ATOM 820 C C . LEU A 1 102 ? 4.626 -4.908 -14.707 1.00 83.19 102 LEU A C 1
ATOM 822 O O . LEU A 1 102 ? 4.953 -5.284 -13.583 1.00 83.19 102 LEU A O 1
ATOM 826 N N . GLY A 1 103 ? 3.442 -4.333 -14.943 1.00 81.62 103 GLY A N 1
ATOM 827 C CA . GLY A 1 103 ? 2.442 -4.093 -13.899 1.00 81.62 103 GLY A CA 1
ATOM 828 C C . GLY A 1 103 ? 2.911 -3.121 -12.810 1.00 81.62 103 GLY A C 1
ATOM 829 O O . GLY A 1 103 ? 2.520 -3.254 -11.651 1.00 81.62 103 GLY A O 1
ATOM 830 N N . VAL A 1 104 ? 3.771 -2.158 -13.153 1.00 83.62 104 VAL A N 1
ATOM 831 C CA . VAL A 1 104 ? 4.325 -1.175 -12.207 1.00 83.62 104 VAL A CA 1
ATOM 832 C C . VAL A 1 104 ? 4.112 0.253 -12.694 1.00 83.62 104 VAL A C 1
ATOM 834 O O . VAL A 1 104 ? 3.915 0.500 -13.876 1.00 83.62 104 VAL A O 1
ATOM 837 N N . SER A 1 105 ? 4.188 1.231 -11.789 1.00 84.19 105 SER A N 1
ATOM 838 C CA . SER A 1 105 ? 4.174 2.639 -12.196 1.00 84.19 105 SER A CA 1
ATOM 839 C C . SER A 1 105 ? 5.474 3.035 -12.901 1.00 84.19 105 SER A C 1
ATOM 841 O O . SER A 1 105 ? 6.549 2.532 -12.562 1.00 84.19 105 SER A O 1
ATOM 843 N N . GLU A 1 106 ? 5.407 4.012 -13.809 1.00 83.06 106 GLU A N 1
ATOM 844 C CA . GLU A 1 106 ? 6.595 4.588 -14.459 1.00 83.06 106 GLU A CA 1
ATOM 845 C C . GLU A 1 106 ? 7.632 5.060 -13.430 1.00 83.06 106 GLU A C 1
ATOM 847 O O . GLU A 1 106 ? 8.820 4.784 -13.565 1.00 83.06 106 GLU A O 1
ATOM 852 N N . SER A 1 107 ? 7.198 5.679 -12.326 1.00 79.94 107 SER A N 1
ATOM 853 C CA . SER A 1 107 ? 8.094 6.091 -11.236 1.00 79.94 107 SER A CA 1
ATOM 854 C C . SER A 1 107 ? 8.826 4.909 -10.585 1.00 79.94 107 SER A C 1
ATOM 856 O O . SER A 1 107 ? 9.992 5.030 -10.204 1.00 79.94 107 SER A O 1
ATOM 858 N N . THR A 1 108 ? 8.164 3.753 -10.459 1.00 82.50 108 THR A N 1
ATOM 859 C CA . THR A 1 108 ? 8.782 2.523 -9.938 1.00 82.50 108 THR A CA 1
ATOM 860 C C . THR A 1 108 ? 9.802 1.970 -10.926 1.00 82.50 108 THR A C 1
ATOM 862 O O . THR A 1 108 ? 10.897 1.584 -10.508 1.00 82.50 108 THR A O 1
ATOM 865 N N . LEU A 1 109 ? 9.474 1.995 -12.221 1.00 84.25 109 LEU A N 1
ATOM 866 C CA . LEU A 1 109 ? 10.375 1.608 -13.302 1.00 84.25 109 LEU A CA 1
ATOM 867 C C . LEU A 1 109 ? 11.620 2.509 -13.336 1.00 84.25 109 LEU A C 1
ATOM 869 O O . LEU A 1 109 ? 12.731 1.989 -13.266 1.00 84.25 109 LEU A O 1
ATOM 873 N N . PHE A 1 110 ? 11.467 3.837 -13.307 1.00 83.25 110 PHE A N 1
ATOM 874 C CA . PHE A 1 110 ? 12.586 4.787 -13.247 1.00 83.25 110 PHE A CA 1
ATOM 875 C C . PHE A 1 110 ? 13.480 4.568 -12.027 1.00 83.25 110 PHE A C 1
ATOM 877 O O . PHE A 1 110 ? 14.706 4.516 -12.149 1.00 83.25 110 PHE A O 1
ATOM 884 N N . ARG A 1 111 ? 12.883 4.382 -10.843 1.00 81.19 111 ARG A N 1
ATOM 885 C CA . ARG A 1 111 ? 13.635 4.104 -9.612 1.00 81.19 111 ARG A CA 1
ATOM 886 C C . ARG A 1 111 ? 14.457 2.821 -9.733 1.00 81.19 111 ARG A C 1
ATOM 888 O O . ARG A 1 111 ? 15.586 2.782 -9.254 1.00 81.19 111 ARG A O 1
ATOM 895 N N . LYS A 1 112 ? 13.906 1.781 -10.365 1.00 79.12 112 LYS A N 1
ATOM 896 C CA . LYS A 1 112 ? 14.598 0.505 -10.590 1.00 79.12 112 LYS A CA 1
ATOM 897 C C . LYS A 1 112 ? 15.691 0.619 -11.643 1.00 79.12 112 LYS A C 1
ATOM 899 O O . LYS A 1 112 ? 16.810 0.191 -11.391 1.00 79.12 112 LYS A O 1
ATOM 904 N N . MET A 1 113 ? 15.419 1.280 -12.761 1.00 76.56 113 MET A N 1
ATOM 905 C CA . MET A 1 113 ? 16.423 1.566 -13.787 1.00 76.56 113 MET A CA 1
ATOM 906 C C . MET A 1 113 ? 17.610 2.358 -13.226 1.00 76.56 113 MET A C 1
ATOM 908 O O . MET A 1 113 ? 18.754 2.044 -13.544 1.00 76.56 113 MET A O 1
ATOM 912 N N . GLY A 1 114 ? 17.362 3.319 -12.328 1.00 74.50 114 GLY A N 1
ATOM 913 C CA . GLY A 1 114 ? 18.414 4.067 -11.634 1.00 74.50 114 GLY A CA 1
ATOM 914 C C . GLY A 1 114 ? 19.319 3.207 -10.741 1.00 74.50 114 GLY A C 1
ATOM 915 O O . GLY A 1 114 ? 20.470 3.572 -10.520 1.00 74.50 114 GLY A O 1
ATOM 916 N N . GLN A 1 115 ? 18.838 2.052 -10.267 1.00 73.12 115 GLN A N 1
ATOM 917 C CA . GLN A 1 115 ? 19.601 1.108 -9.437 1.00 73.12 115 GLN A CA 1
ATOM 918 C C . GLN A 1 115 ? 20.469 0.140 -10.256 1.00 73.12 115 GLN A C 1
ATOM 920 O O . GLN A 1 115 ? 21.416 -0.424 -9.719 1.00 73.12 115 GLN A O 1
ATOM 925 N N . PHE A 1 116 ? 20.175 -0.046 -11.546 1.00 70.94 116 PHE A N 1
ATOM 926 C CA . PHE A 1 116 ? 20.845 -1.020 -12.418 1.00 70.94 116 PHE A CA 1
ATOM 927 C C . PHE A 1 116 ? 22.059 -0.454 -13.183 1.00 70.94 116 PHE A C 1
ATOM 929 O O . PHE A 1 116 ? 22.679 -1.154 -13.980 1.00 70.94 116 PHE A O 1
ATOM 936 N N . GLY A 1 117 ? 22.455 0.791 -12.901 1.00 61.16 117 GLY A N 1
ATOM 937 C CA . GLY A 1 117 ? 23.706 1.381 -13.383 1.00 61.16 117 GLY A CA 1
ATOM 938 C C . GLY A 1 117 ? 23.623 2.094 -14.740 1.00 61.16 117 GLY A C 1
ATOM 939 O O . GLY A 1 117 ? 22.587 2.166 -15.401 1.00 61.16 117 GLY A O 1
ATOM 940 N N . SER A 1 118 ? 24.757 2.671 -15.149 1.00 60.03 118 SER A N 1
ATOM 941 C CA . SER A 1 118 ? 24.890 3.644 -16.249 1.00 60.03 118 SER A CA 1
ATOM 942 C C . SER A 1 118 ? 24.516 3.125 -17.647 1.00 60.03 118 SER A C 1
ATOM 944 O O . SER A 1 118 ? 24.353 3.926 -18.568 1.00 60.03 118 SER A O 1
ATOM 946 N N . HIS A 1 119 ? 24.355 1.810 -17.831 1.00 63.00 119 HIS A N 1
ATOM 947 C CA . HIS A 1 119 ? 23.980 1.203 -19.112 1.00 63.00 119 HIS A CA 1
ATOM 948 C C . HIS A 1 119 ? 22.517 1.494 -19.489 1.00 63.00 119 HIS A C 1
ATOM 950 O O . HIS A 1 119 ? 22.254 1.972 -20.593 1.00 63.00 119 HIS A O 1
ATOM 956 N N . LEU A 1 120 ? 21.577 1.326 -18.552 1.00 63.16 120 LEU A N 1
ATOM 957 C CA . LEU A 1 120 ? 20.159 1.639 -18.774 1.00 63.16 120 LEU A CA 1
ATOM 958 C C . LEU A 1 120 ? 19.904 3.153 -18.878 1.00 63.16 120 LEU A C 1
ATOM 960 O O . LEU A 1 120 ? 19.039 3.580 -19.639 1.00 63.16 120 LEU A O 1
ATOM 964 N N . GLN A 1 121 ? 20.715 3.983 -18.211 1.00 62.41 121 GLN A N 1
ATOM 965 C CA . GLN A 1 121 ? 20.653 5.446 -18.359 1.00 62.41 121 GLN A CA 1
ATOM 966 C C . GLN A 1 121 ? 21.018 5.925 -19.776 1.00 62.41 121 GLN A C 1
ATOM 968 O O . GLN A 1 121 ? 20.526 6.959 -20.222 1.00 62.41 121 GLN A O 1
ATOM 973 N N . LYS A 1 122 ? 21.867 5.191 -20.510 1.00 63.34 122 LYS A N 1
ATOM 974 C CA . LYS A 1 122 ? 22.210 5.529 -21.904 1.00 63.34 122 LYS A CA 1
ATOM 975 C C . LYS A 1 122 ? 21.066 5.230 -22.871 1.00 63.34 122 LYS A C 1
ATOM 977 O O . LYS A 1 122 ? 20.900 5.971 -23.835 1.00 63.34 122 LYS A O 1
ATOM 982 N N . LEU A 1 123 ? 20.266 4.197 -22.599 1.00 61.72 123 LEU A N 1
ATOM 983 C CA . LEU A 1 123 ? 19.076 3.876 -23.395 1.00 61.72 123 LEU A CA 1
ATOM 984 C C . LEU A 1 123 ? 17.990 4.957 -23.267 1.00 61.72 123 LEU A C 1
ATOM 986 O O . LEU A 1 123 ? 17.263 5.188 -24.223 1.00 61.72 123 LEU A O 1
ATOM 990 N N . MET A 1 124 ? 17.952 5.691 -22.148 1.00 59.25 124 MET A N 1
ATOM 991 C CA . MET A 1 124 ? 17.044 6.833 -21.964 1.00 59.25 124 MET A CA 1
ATOM 992 C C . MET A 1 124 ? 17.358 8.039 -22.855 1.00 59.25 124 MET A C 1
ATOM 994 O O . MET A 1 124 ? 16.469 8.834 -23.106 1.00 59.25 124 MET A O 1
ATOM 998 N N . LYS A 1 125 ? 18.613 8.228 -23.289 1.00 57.38 125 LYS A N 1
ATOM 999 C CA . LYS A 1 125 ? 18.995 9.385 -24.124 1.00 57.38 125 LYS A CA 1
ATOM 1000 C C . LYS A 1 125 ? 18.776 9.152 -25.619 1.00 57.38 125 LYS A C 1
ATOM 1002 O O . LYS A 1 125 ? 19.067 10.039 -26.415 1.00 57.38 125 LYS A O 1
ATOM 1007 N N . LYS A 1 126 ? 18.385 7.935 -25.998 1.00 53.50 126 LYS A N 1
ATOM 1008 C CA . LYS A 1 126 ? 18.312 7.495 -27.394 1.00 53.50 126 LYS A CA 1
ATOM 1009 C C . LYS A 1 126 ? 16.874 7.379 -27.918 1.00 53.50 126 LYS A C 1
ATOM 1011 O O . LYS A 1 126 ? 16.721 7.185 -29.118 1.00 53.50 126 LYS A O 1
ATOM 1016 N N . ASN A 1 127 ? 15.887 7.520 -27.032 1.00 46.09 127 ASN A N 1
ATOM 1017 C CA . ASN A 1 127 ? 14.449 7.616 -27.298 1.00 46.09 127 ASN A CA 1
ATOM 1018 C C . ASN A 1 127 ? 13.923 8.937 -26.731 1.00 46.09 127 ASN A C 1
ATOM 1020 O O . ASN A 1 127 ? 12.844 9.365 -27.186 1.00 46.09 127 ASN A O 1
#

Organism: Dreissena polymorpha (NCBI:txid45954)

Radius of gyration: 18.52 Å; Cα contacts (8 Å, |Δi|>4): 84; chains: 1; bounding box: 42×24×47 Å

Mean predicted aligned error: 14.04 Å

Sequence (127 aa):
MDMDLILERLGVEEGVIRRFRQEKITPDIISLMSLYDFNCLGVNDKTTIMKLRVECVCYRSNPWAHNNDSTRCRNIRFEISSIMIETLFKAGYSVKDTSIALGVSESTLFRKMGQFGSHLQKLMKKN

Foldseek 3Di:
DDLLVLCVVLVHDPQLSVLCVVVVPDLVCLLVDDCVNCVVSVNNDPVSSVSSVLVSVLCVVPVPPPPDDPPCSVPPDPPDDPVLVVVCLVVVHDLVRSCVVSVHDSVSVVVVLVVVDDPSVVSVVVD

Nearest PDB structures (foldseek):
  1z1v-assembly1_A  TM=6.267E-01  e=2.084E-01  Saccharomyces cerevisiae
  2e8o-assembly1_A  TM=7.126E-01  e=1.606E+00  Homo sapiens
  6v0m-assembly2_B  TM=6.504E-01  e=1.302E+00  Homo sapiens
  6v0m-assembly3_C  TM=6.144E-01  e=1.692E+00  Homo sapiens
  7rdt-assembly1_A  TM=5.756E-01  e=1.783E+00  Homo sapiens